Protein AF-A0A353NML8-F1 (afdb_monomer_lite)

Secondary structure (DSSP, 8-state):
-HHHHHHHHHHHHHHHHHHHHHHHHHHHHHTTTS-HHHHHHHHHHHHHHHHHHHHHHHHHHHHHH--HHHHHHHHHHHHHHHHHHHHHHHHHHHH-GGGG----

Radius of gyration: 17.33 Å; chains: 1; bounding box: 43×34×46 Å

Sequence (104 aa):
MIWKSLLIGIIIGTAVSVGNYYYLRWTLKKHEDRSPKESLSAVMNCYINRFFINFLTIFLVYYFGREIWMLAGTGLGLIVMKNVSIIQEYRESKKHPWKKKGSS

Foldseek 3Di:
DLVVLLQLLLVLLQVLLVVLVVLLVVLCVVCVPDDPVVSVVSNVVSVVVSVVSLVVSLVVSCVVVVDPSSSVSNVNNNCVVVVVVVVVVVVVCVVCVPVPPDDD

Structure (mmCIF, N/CA/C/O backbone):
data_AF-A0A353NML8-F1
#
_entry.id   AF-A0A353NML8-F1
#
loop_
_atom_site.group_PDB
_atom_site.id
_atom_site.type_symbol
_atom_site.label_atom_id
_atom_site.label_alt_id
_atom_site.label_comp_id
_atom_site.label_asym_id
_atom_site.label_entity_id
_atom_site.label_seq_id
_atom_site.pdbx_PDB_ins_code
_atom_site.Cartn_x
_atom_site.Cartn_y
_atom_site.Cartn_z
_atom_site.occupancy
_atom_site.B_iso_or_equiv
_atom_site.auth_seq_id
_atom_site.auth_comp_id
_atom_site.auth_asym_id
_atom_site.auth_atom_id
_atom_site.pdbx_PDB_model_num
ATOM 1 N N . MET A 1 1 ? -15.617 -1.265 20.930 1.00 64.50 1 MET A N 1
ATOM 2 C CA . MET A 1 1 ? -15.029 -2.629 20.868 1.00 64.50 1 MET A CA 1
ATOM 3 C C . MET A 1 1 ? -13.771 -2.566 20.011 1.00 64.50 1 MET A C 1
ATOM 5 O O . MET A 1 1 ? -13.877 -2.651 18.795 1.00 64.50 1 MET A O 1
ATOM 9 N N . ILE A 1 2 ? -12.605 -2.403 20.638 1.00 83.75 2 ILE A N 1
ATOM 10 C CA . ILE A 1 2 ? -11.312 -2.123 19.977 1.00 83.75 2 ILE A CA 1
ATOM 11 C C . ILE A 1 2 ? -11.005 -3.093 18.822 1.00 83.75 2 ILE A C 1
ATOM 13 O O . ILE A 1 2 ? -10.615 -2.673 17.736 1.00 83.75 2 ILE A O 1
ATOM 17 N N . TRP A 1 3 ? -11.264 -4.387 19.022 1.00 89.12 3 TRP A N 1
ATOM 18 C CA . TRP A 1 3 ? -11.016 -5.426 18.020 1.00 89.12 3 TRP A CA 1
ATOM 19 C C . TRP A 1 3 ? -11.827 -5.263 16.728 1.00 89.12 3 TRP A C 1
ATOM 21 O O . TRP A 1 3 ? -11.313 -5.565 15.655 1.00 89.12 3 TRP A O 1
ATOM 31 N N . LYS A 1 4 ? -13.066 -4.751 16.799 1.00 90.25 4 LYS A N 1
ATOM 32 C CA . LYS A 1 4 ? -13.895 -4.517 15.603 1.00 90.25 4 LYS A CA 1
ATOM 33 C C . LYS A 1 4 ? -13.317 -3.384 14.756 1.00 90.25 4 LYS A C 1
ATOM 35 O O . LYS A 1 4 ? -13.140 -3.554 13.555 1.00 90.25 4 LYS A O 1
ATOM 40 N N . SER A 1 5 ? -12.965 -2.271 15.397 1.00 87.56 5 SER A N 1
ATOM 41 C CA . SER A 1 5 ? -12.322 -1.112 14.770 1.00 87.56 5 SER A CA 1
ATOM 42 C C . SER A 1 5 ? -11.001 -1.508 14.101 1.00 87.56 5 SER A C 1
ATOM 44 O O . SER A 1 5 ? -10.748 -1.176 12.944 1.00 87.56 5 SER A O 1
ATOM 46 N N . LEU A 1 6 ? -10.187 -2.304 14.793 1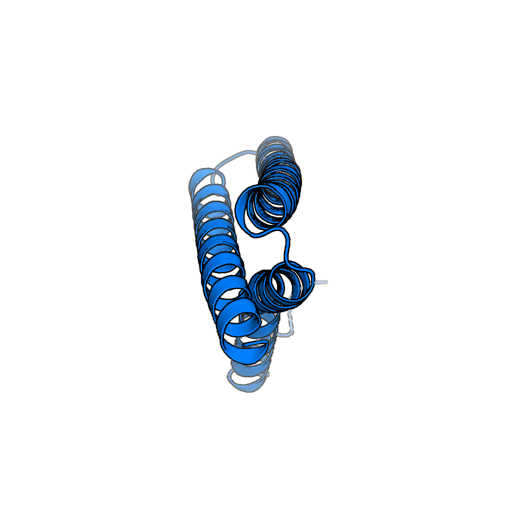.00 91.12 6 LEU A N 1
ATOM 47 C CA . LEU A 1 6 ? -8.917 -2.797 14.267 1.00 91.12 6 LEU A CA 1
ATOM 48 C C . LEU A 1 6 ? -9.114 -3.710 13.046 1.00 91.12 6 LEU A C 1
ATOM 50 O O . LEU A 1 6 ? -8.441 -3.523 12.033 1.00 91.12 6 LEU A O 1
ATOM 54 N N . LEU A 1 7 ? -10.067 -4.646 13.102 1.00 93.69 7 LEU A N 1
ATOM 55 C CA . LEU A 1 7 ? -10.365 -5.556 11.992 1.00 93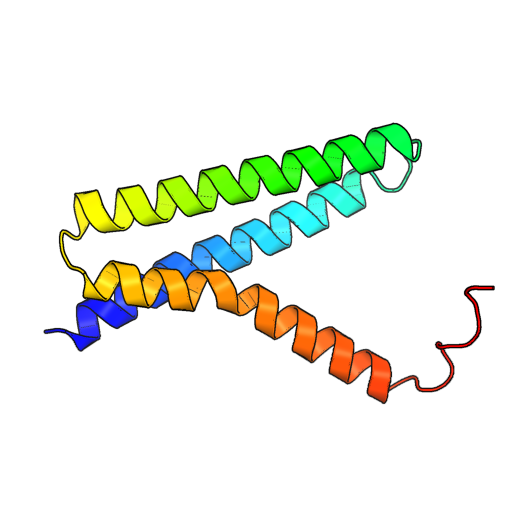.69 7 LEU A CA 1
ATOM 56 C C . LEU A 1 7 ? -10.870 -4.812 10.748 1.00 93.69 7 LEU A C 1
ATOM 58 O O . LEU A 1 7 ? -10.416 -5.096 9.642 1.00 93.69 7 LEU A O 1
ATOM 62 N N . ILE A 1 8 ? -11.767 -3.836 10.924 1.00 92.12 8 ILE A N 1
ATOM 63 C CA . ILE A 1 8 ? -12.263 -2.995 9.824 1.00 92.12 8 ILE A CA 1
ATOM 64 C C . ILE A 1 8 ? -11.098 -2.243 9.173 1.00 92.12 8 ILE A C 1
ATOM 66 O O . ILE A 1 8 ? -10.969 -2.253 7.949 1.00 92.12 8 ILE A O 1
ATOM 70 N N . GLY A 1 9 ? -10.216 -1.654 9.987 1.00 91.00 9 GLY A N 1
ATOM 71 C CA . GLY A 1 9 ? -9.001 -1.008 9.498 1.00 91.00 9 GLY A CA 1
ATOM 72 C C . GLY A 1 9 ? -8.129 -1.958 8.676 1.00 91.00 9 GLY A C 1
ATOM 73 O O . GLY A 1 9 ? -7.736 -1.615 7.564 1.00 91.00 9 GLY A O 1
ATOM 74 N N . ILE A 1 10 ? -7.878 -3.175 9.174 1.00 93.44 10 ILE A N 1
ATOM 75 C CA . ILE A 1 10 ? -7.100 -4.191 8.443 1.00 93.44 10 ILE A CA 1
ATOM 76 C C . ILE A 1 10 ? -7.730 -4.483 7.084 1.00 93.44 10 ILE A C 1
ATOM 78 O O . ILE A 1 10 ? -7.027 -4.439 6.079 1.00 93.44 10 ILE A O 1
ATOM 82 N N . ILE A 1 11 ? -9.040 -4.732 7.032 1.00 94.50 11 ILE A N 1
ATOM 83 C CA . ILE A 1 11 ? -9.738 -5.055 5.781 1.00 94.50 11 ILE A CA 1
ATOM 84 C C . ILE A 1 11 ? -9.586 -3.916 4.765 1.00 94.50 11 ILE A C 1
ATOM 86 O O . ILE A 1 11 ? -9.217 -4.170 3.616 1.00 94.50 11 ILE A O 1
ATOM 90 N N . ILE A 1 12 ? -9.801 -2.665 5.187 1.00 93.50 12 ILE A N 1
ATOM 91 C CA . ILE A 1 12 ? -9.658 -1.487 4.318 1.00 93.50 12 ILE A CA 1
ATOM 92 C C . ILE A 1 12 ? -8.211 -1.354 3.827 1.00 93.50 12 ILE A C 1
ATOM 94 O O . ILE A 1 12 ? -7.966 -1.255 2.622 1.00 93.50 12 ILE A O 1
ATOM 98 N N . GLY A 1 13 ? -7.241 -1.401 4.743 1.00 92.75 13 GLY A N 1
ATOM 99 C CA . GLY A 1 13 ? -5.824 -1.294 4.404 1.00 92.75 13 GLY A CA 1
ATOM 100 C C . GLY A 1 13 ? -5.366 -2.401 3.454 1.00 92.75 13 GLY A C 1
ATOM 101 O O . GLY A 1 13 ? -4.647 -2.133 2.491 1.00 92.75 13 GLY A O 1
ATOM 102 N N . THR A 1 14 ? -5.811 -3.639 3.676 1.00 93.50 14 THR A N 1
ATOM 103 C CA . THR A 1 14 ? -5.489 -4.776 2.808 1.00 93.50 14 THR A CA 1
ATOM 104 C C . THR A 1 14 ? -6.117 -4.618 1.428 1.00 93.50 14 THR A C 1
ATOM 106 O O . THR A 1 14 ? -5.412 -4.814 0.439 1.00 93.50 14 THR A O 1
ATOM 109 N N . ALA A 1 15 ? -7.382 -4.202 1.327 1.00 93.62 15 ALA A N 1
ATOM 110 C CA . ALA A 1 15 ? -8.034 -3.964 0.038 1.00 93.62 15 ALA A CA 1
ATOM 111 C C . ALA A 1 15 ? -7.265 -2.930 -0.805 1.00 93.62 15 ALA A C 1
ATOM 113 O O . ALA A 1 15 ? -6.976 -3.166 -1.982 1.00 93.62 15 ALA A O 1
ATOM 114 N N . VAL A 1 16 ? -6.836 -1.829 -0.183 1.00 93.00 16 VAL A N 1
ATOM 115 C CA . VAL A 1 16 ? -6.014 -0.801 -0.839 1.00 93.00 16 VAL A CA 1
ATOM 116 C C . VAL A 1 16 ? -4.628 -1.336 -1.211 1.00 93.00 16 VAL A C 1
ATOM 118 O O . VAL A 1 16 ? -4.135 -1.078 -2.311 1.00 93.00 16 VAL A O 1
ATOM 121 N N . SER A 1 17 ? -3.999 -2.128 -0.337 1.00 92.19 17 SER A N 1
ATOM 122 C CA . SER A 1 17 ? -2.707 -2.776 -0.611 1.00 92.19 17 SER A CA 1
ATOM 123 C C . SER A 1 17 ? -2.767 -3.680 -1.848 1.00 92.19 17 SER A C 1
ATOM 125 O O . SER A 1 17 ? -1.883 -3.620 -2.708 1.00 92.19 17 SER A O 1
ATOM 127 N N . VAL A 1 18 ? -3.835 -4.476 -1.962 1.00 92.00 18 VAL A N 1
ATOM 128 C CA . VAL A 1 18 ? -4.106 -5.366 -3.100 1.00 92.00 18 VAL A CA 1
ATOM 129 C C . VAL A 1 18 ? -4.354 -4.562 -4.374 1.00 92.00 18 VAL A C 1
ATOM 131 O O . VAL A 1 18 ? -3.717 -4.835 -5.393 1.00 92.00 18 VAL A O 1
ATOM 134 N N . GLY A 1 19 ? -5.198 -3.529 -4.320 1.00 89.94 19 GLY A N 1
ATOM 135 C CA . GLY A 1 19 ? -5.446 -2.647 -5.465 1.00 89.94 19 GLY A CA 1
ATOM 136 C C . GLY A 1 19 ? -4.161 -2.003 -5.993 1.00 89.94 19 GLY A C 1
ATOM 137 O O . GLY A 1 19 ? -3.865 -2.083 -7.185 1.00 89.94 19 GLY A O 1
ATOM 138 N N . ASN A 1 20 ? -3.334 -1.464 -5.095 1.00 91.00 20 ASN A N 1
ATOM 139 C CA . ASN A 1 20 ? -2.035 -0.886 -5.442 1.00 91.00 20 ASN A CA 1
ATOM 140 C C . ASN A 1 20 ? -1.075 -1.904 -6.081 1.00 91.00 20 ASN A C 1
ATOM 142 O O . ASN A 1 20 ? -0.319 -1.554 -6.988 1.00 91.00 20 ASN A O 1
ATOM 146 N N . TYR A 1 21 ? -1.088 -3.157 -5.618 1.00 88.25 21 TYR A N 1
ATOM 147 C CA . TYR A 1 21 ? -0.272 -4.226 -6.196 1.00 88.25 21 TYR A CA 1
ATOM 148 C C . TYR A 1 21 ? -0.686 -4.538 -7.641 1.00 88.25 21 TYR A C 1
ATOM 150 O O . TYR A 1 21 ? 0.164 -4.572 -8.534 1.00 88.25 21 TYR A O 1
ATOM 158 N N . TYR A 1 22 ? -1.986 -4.711 -7.894 1.00 88.31 22 TYR A N 1
ATOM 159 C CA . TYR A 1 22 ? -2.481 -4.970 -9.248 1.00 88.31 22 TYR A CA 1
ATOM 160 C C . TYR A 1 22 ? -2.285 -3.774 -10.179 1.00 88.31 22 TYR A C 1
ATOM 162 O O . TYR A 1 22 ? -1.898 -3.969 -11.330 1.00 88.31 22 TYR A O 1
ATOM 170 N N . TYR A 1 23 ? -2.475 -2.550 -9.682 1.00 87.75 23 TYR A N 1
ATOM 171 C CA . TYR A 1 23 ? -2.226 -1.331 -10.448 1.00 87.75 23 TYR A CA 1
ATOM 172 C C . TYR A 1 23 ? -0.761 -1.219 -10.891 1.00 87.75 23 TYR A C 1
ATOM 174 O O . TYR A 1 23 ? -0.486 -0.948 -12.063 1.00 87.75 23 TYR A O 1
ATOM 182 N N . LEU A 1 24 ? 0.185 -1.512 -9.991 1.00 87.50 24 LEU A N 1
ATOM 183 C CA . LEU A 1 24 ? 1.608 -1.547 -10.329 1.00 87.50 24 LEU A CA 1
ATOM 184 C C . LEU A 1 24 ? 1.903 -2.620 -11.382 1.00 87.50 24 LEU A C 1
ATOM 186 O O . LEU A 1 24 ? 2.551 -2.332 -12.386 1.00 87.50 24 LEU A O 1
ATOM 190 N N . ARG A 1 25 ? 1.397 -3.844 -11.190 1.00 86.31 25 ARG A N 1
ATOM 191 C CA . ARG A 1 25 ? 1.623 -4.954 -12.128 1.00 86.31 25 ARG A CA 1
ATOM 192 C C . ARG A 1 25 ? 1.046 -4.667 -13.516 1.00 86.31 25 ARG A C 1
ATOM 194 O O . ARG A 1 25 ? 1.674 -4.987 -14.521 1.00 86.31 25 ARG A O 1
ATOM 201 N N . TRP A 1 26 ? -0.128 -4.045 -13.570 1.00 88.31 26 TRP A N 1
ATOM 202 C CA . TRP A 1 26 ? -0.746 -3.607 -14.818 1.00 88.31 26 TRP A CA 1
ATOM 203 C C . TRP A 1 26 ? 0.068 -2.504 -15.498 1.00 88.31 26 TRP A C 1
ATOM 205 O O . TRP A 1 26 ? 0.309 -2.587 -16.699 1.00 88.31 26 TRP A O 1
ATOM 215 N N . THR A 1 27 ? 0.544 -1.515 -14.736 1.00 85.31 27 THR A N 1
ATOM 216 C CA . THR A 1 27 ? 1.378 -0.424 -15.262 1.00 85.31 27 THR A CA 1
ATOM 217 C C . THR A 1 27 ? 2.683 -0.967 -15.839 1.00 85.31 27 THR A C 1
ATOM 219 O O . THR A 1 27 ? 3.050 -0.610 -16.953 1.00 85.31 27 THR A O 1
ATOM 222 N N . LEU A 1 28 ? 3.345 -1.888 -15.135 1.00 85.25 28 LEU A N 1
ATOM 223 C CA . LEU A 1 28 ? 4.558 -2.545 -15.627 1.00 85.25 28 LEU A CA 1
ATOM 224 C C . LEU A 1 28 ? 4.304 -3.277 -16.948 1.00 85.25 28 LEU A C 1
ATOM 226 O O . LEU A 1 28 ? 5.005 -3.023 -17.919 1.00 85.25 28 LEU A O 1
ATOM 230 N N . LYS A 1 29 ? 3.248 -4.096 -17.020 1.00 85.75 29 LYS A N 1
ATOM 231 C CA . LYS A 1 29 ? 2.893 -4.831 -18.244 1.00 85.75 29 LYS A CA 1
ATOM 232 C C . LYS A 1 29 ? 2.529 -3.903 -19.409 1.00 85.75 29 LYS A C 1
ATOM 234 O O . LYS A 1 29 ? 2.845 -4.184 -20.555 1.00 85.75 29 LYS A O 1
ATOM 239 N N . LYS A 1 30 ? 1.849 -2.788 -19.133 1.00 85.44 30 LYS A N 1
ATOM 240 C CA . LYS A 1 30 ? 1.430 -1.821 -20.162 1.00 85.44 30 LYS A CA 1
ATOM 241 C C . LYS A 1 30 ? 2.603 -1.036 -20.760 1.00 85.44 30 LYS A C 1
ATOM 243 O O . LYS A 1 30 ? 2.487 -0.522 -21.871 1.00 85.44 30 LYS A O 1
ATOM 248 N N . HIS A 1 31 ? 3.694 -0.900 -20.013 1.00 83.88 31 HIS A N 1
ATOM 249 C CA . HIS A 1 31 ? 4.859 -0.103 -20.392 1.00 83.88 31 HIS A CA 1
ATOM 250 C C . HIS A 1 31 ? 6.114 -0.952 -20.659 1.00 83.88 31 HIS A C 1
ATOM 252 O O . HIS A 1 31 ? 7.195 -0.384 -20.786 1.00 83.88 31 HIS A O 1
ATOM 258 N N . GLU A 1 32 ? 5.974 -2.277 -20.768 1.00 79.12 32 GLU A N 1
ATOM 259 C CA . GLU A 1 32 ? 7.077 -3.225 -20.987 1.00 79.12 32 GLU A CA 1
ATOM 260 C C . GLU A 1 32 ? 7.781 -3.001 -22.335 1.00 79.12 32 GLU A C 1
ATOM 262 O O . GLU A 1 32 ? 9.006 -2.989 -22.389 1.00 79.12 32 GLU A O 1
ATOM 267 N N . ASP A 1 33 ? 7.019 -2.693 -23.389 1.00 82.94 33 ASP A N 1
ATOM 268 C CA . ASP A 1 33 ? 7.547 -2.466 -24.745 1.00 82.94 33 ASP A CA 1
ATOM 269 C C . ASP A 1 33 ? 8.054 -1.030 -24.987 1.00 82.94 33 ASP A C 1
ATOM 271 O O . ASP A 1 33 ? 8.458 -0.680 -26.098 1.00 82.94 33 ASP A O 1
ATOM 275 N N . ARG A 1 34 ? 7.992 -0.148 -23.977 1.00 80.88 34 ARG A N 1
ATOM 276 C CA . ARG A 1 34 ? 8.385 1.264 -24.126 1.00 80.88 34 ARG A CA 1
ATOM 277 C C . ARG A 1 34 ? 9.863 1.491 -23.849 1.00 80.88 34 ARG A C 1
ATOM 279 O O . ARG A 1 34 ? 10.539 0.696 -23.202 1.00 80.88 34 ARG A O 1
ATOM 286 N N . SER A 1 35 ? 10.356 2.647 -24.294 1.00 81.69 35 SER A N 1
ATOM 287 C CA . SER A 1 35 ? 11.733 3.055 -24.026 1.00 81.69 35 SER A CA 1
ATOM 288 C C . SER A 1 35 ? 12.026 3.104 -22.509 1.00 81.69 35 SER A C 1
ATOM 290 O O . SER A 1 35 ? 11.146 3.476 -21.724 1.00 81.69 35 SER A O 1
ATOM 292 N N . PRO A 1 36 ? 13.265 2.805 -22.066 1.00 78.94 36 PRO A N 1
ATOM 293 C CA . PRO A 1 36 ? 13.621 2.757 -20.641 1.00 78.94 36 PRO A CA 1
ATOM 294 C C . PRO A 1 36 ? 13.308 4.041 -19.857 1.00 78.94 36 PRO A C 1
ATOM 296 O O . PRO A 1 36 ? 13.024 4.000 -18.663 1.00 78.94 36 PRO A O 1
ATOM 299 N N . LYS A 1 37 ? 13.352 5.204 -20.522 1.00 81.62 37 LYS A N 1
ATOM 300 C CA . LYS A 1 37 ? 13.032 6.499 -19.900 1.00 81.62 37 LYS A CA 1
ATOM 301 C C . LYS A 1 37 ? 11.532 6.651 -19.633 1.00 81.62 37 LYS A C 1
ATOM 303 O O . LYS A 1 37 ? 11.140 7.157 -18.582 1.00 81.62 37 LYS A O 1
ATOM 308 N N . GLU A 1 38 ? 10.693 6.202 -20.561 1.00 78.62 38 GLU A N 1
ATOM 309 C CA . GLU A 1 38 ? 9.236 6.269 -20.420 1.00 78.62 38 GLU A CA 1
ATOM 310 C C . GLU A 1 38 ? 8.711 5.240 -19.419 1.00 78.62 38 GLU A C 1
ATOM 312 O O . GLU A 1 38 ? 7.800 5.548 -18.647 1.00 78.62 38 GLU A O 1
ATOM 317 N N . SER A 1 39 ? 9.296 4.040 -19.394 1.00 78.69 39 SER A N 1
ATOM 318 C CA . SER A 1 39 ? 8.937 3.011 -18.415 1.00 78.69 39 SER A CA 1
ATOM 319 C C . SER A 1 39 ? 9.313 3.438 -16.992 1.00 78.69 39 SER A C 1
ATOM 321 O O . SER A 1 39 ? 8.484 3.320 -16.087 1.00 78.69 39 SER A O 1
ATOM 323 N N . LEU A 1 40 ? 10.490 4.047 -16.794 1.00 83.81 40 LEU A N 1
ATOM 324 C CA . LEU A 1 40 ? 10.889 4.614 -15.501 1.00 83.81 40 LEU A CA 1
ATOM 325 C C . LEU A 1 40 ? 9.911 5.703 -15.027 1.00 83.81 40 LEU A C 1
ATOM 327 O O . LEU A 1 40 ? 9.477 5.687 -13.875 1.00 83.81 40 LEU A O 1
ATOM 331 N N . SER A 1 41 ? 9.528 6.626 -15.916 1.00 85.06 41 SER A N 1
ATOM 332 C CA . SER A 1 41 ? 8.568 7.691 -15.596 1.00 85.06 41 SER A CA 1
ATOM 333 C C . SER A 1 41 ? 7.192 7.131 -15.212 1.00 85.06 41 SER A C 1
ATOM 335 O O . SER A 1 41 ? 6.603 7.565 -14.219 1.00 85.06 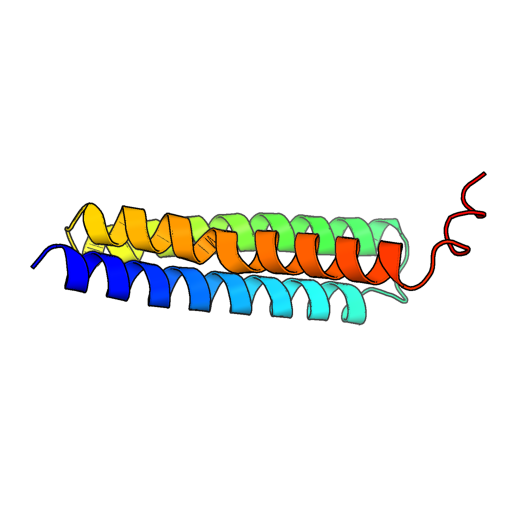41 SER A O 1
ATOM 337 N N . ALA A 1 42 ? 6.703 6.114 -15.929 1.00 82.81 42 ALA A N 1
ATOM 338 C CA . ALA A 1 42 ? 5.436 5.453 -15.618 1.00 82.81 42 ALA A CA 1
ATOM 339 C C . ALA A 1 42 ? 5.463 4.752 -14.248 1.00 82.81 42 ALA A C 1
ATOM 341 O O . ALA A 1 42 ? 4.518 4.876 -13.464 1.00 82.81 42 ALA A O 1
ATOM 342 N N . VAL A 1 43 ? 6.562 4.065 -13.925 1.00 84.88 43 VAL A N 1
ATOM 343 C CA . VAL A 1 43 ? 6.758 3.435 -12.612 1.00 84.88 43 VAL A CA 1
ATOM 344 C C . VAL A 1 43 ? 6.823 4.489 -11.508 1.00 84.88 43 VAL A C 1
ATOM 346 O O . VAL A 1 43 ? 6.164 4.337 -10.479 1.00 84.88 43 VAL A O 1
ATOM 349 N N . MET A 1 44 ? 7.551 5.585 -11.722 1.00 87.44 44 MET A N 1
ATOM 350 C CA . MET A 1 44 ? 7.641 6.683 -10.758 1.00 87.44 44 MET A CA 1
ATOM 351 C C . MET A 1 44 ? 6.266 7.309 -10.488 1.00 87.44 44 MET A C 1
ATOM 353 O O . MET A 1 44 ? 5.869 7.434 -9.330 1.00 87.44 44 MET A O 1
ATOM 357 N N . ASN A 1 45 ? 5.486 7.595 -11.534 1.00 87.06 45 ASN A N 1
ATOM 358 C CA . ASN A 1 45 ? 4.108 8.074 -11.393 1.00 87.06 45 ASN A CA 1
ATOM 359 C C . ASN A 1 45 ? 3.219 7.068 -10.653 1.00 87.06 45 ASN A C 1
ATOM 361 O O . ASN A 1 45 ? 2.389 7.464 -9.835 1.00 87.06 45 ASN A O 1
ATOM 365 N N . CYS A 1 46 ? 3.408 5.767 -10.880 1.00 88.25 46 CYS A N 1
ATOM 366 C CA . CYS A 1 46 ? 2.703 4.736 -10.126 1.00 88.25 46 CYS A CA 1
ATOM 367 C C . CYS A 1 46 ? 3.033 4.794 -8.625 1.00 88.25 46 CYS A C 1
ATOM 369 O O . CYS A 1 46 ? 2.131 4.641 -7.799 1.00 88.25 46 CYS A O 1
ATOM 371 N N . TYR A 1 47 ? 4.294 5.035 -8.254 1.00 87.06 47 TYR A N 1
ATOM 372 C CA . TYR A 1 47 ? 4.696 5.189 -6.852 1.00 87.06 47 TYR A CA 1
ATOM 373 C C . TYR A 1 47 ? 4.122 6.455 -6.213 1.00 87.06 47 TYR A C 1
ATOM 375 O O . TYR A 1 47 ? 3.620 6.385 -5.090 1.00 87.06 47 TYR A O 1
ATOM 383 N N . ILE A 1 48 ? 4.130 7.579 -6.933 1.00 90.38 48 ILE A N 1
ATOM 384 C CA . ILE A 1 48 ? 3.506 8.827 -6.473 1.00 90.38 48 ILE A CA 1
ATOM 385 C C . ILE A 1 48 ? 2.007 8.605 -6.245 1.00 90.38 48 ILE A C 1
ATOM 387 O O . ILE A 1 48 ? 1.493 8.905 -5.168 1.00 90.38 48 ILE A O 1
ATOM 391 N N . ASN A 1 49 ? 1.311 7.996 -7.208 1.00 88.69 49 ASN A N 1
ATOM 392 C CA . ASN A 1 49 ? -0.118 7.718 -7.085 1.00 88.69 49 ASN A CA 1
ATOM 393 C C . ASN A 1 49 ? -0.417 6.779 -5.906 1.00 88.69 49 ASN A C 1
ATOM 395 O O . ASN A 1 49 ? -1.339 7.017 -5.131 1.00 88.69 49 ASN A O 1
ATOM 399 N N . ARG A 1 50 ? 0.410 5.746 -5.705 1.00 90.00 50 ARG A N 1
ATOM 400 C CA . ARG A 1 50 ? 0.303 4.837 -4.557 1.00 90.00 50 ARG A CA 1
ATOM 401 C C . ARG A 1 50 ? 0.468 5.568 -3.223 1.00 90.00 50 ARG A C 1
ATOM 403 O O . ARG A 1 50 ? -0.253 5.262 -2.275 1.00 90.00 50 ARG A O 1
ATOM 410 N N . PHE A 1 51 ? 1.392 6.525 -3.141 1.00 89.12 51 PHE A N 1
ATOM 411 C CA . PHE A 1 51 ? 1.556 7.364 -1.954 1.00 89.12 51 PHE A CA 1
ATOM 412 C C . PHE A 1 51 ? 0.303 8.206 -1.688 1.00 89.12 51 PHE A C 1
ATOM 414 O O . PHE A 1 51 ? -0.213 8.181 -0.570 1.00 89.12 51 PHE A O 1
ATOM 421 N N . PHE A 1 52 ? -0.239 8.862 -2.718 1.00 92.31 52 PHE A N 1
ATOM 422 C CA . PHE A 1 52 ? -1.485 9.627 -2.615 1.00 92.31 52 PHE A CA 1
ATOM 423 C C . PHE A 1 52 ? -2.670 8.763 -2.178 1.00 92.31 52 PHE A C 1
ATOM 425 O O . PHE A 1 52 ? -3.386 9.146 -1.257 1.00 92.31 52 PHE A O 1
ATOM 432 N N . ILE A 1 53 ? -2.853 7.582 -2.773 1.00 92.50 53 ILE A N 1
ATOM 433 C CA . ILE A 1 53 ? -3.928 6.649 -2.405 1.00 92.50 53 ILE A CA 1
ATOM 434 C C . ILE A 1 53 ? -3.781 6.202 -0.948 1.00 92.50 53 ILE A C 1
ATOM 436 O O . ILE A 1 53 ? -4.765 6.189 -0.208 1.00 92.50 53 ILE A O 1
ATOM 440 N N . ASN A 1 54 ? -2.569 5.857 -0.506 1.00 91.81 54 ASN A N 1
ATOM 441 C CA . ASN A 1 54 ? -2.328 5.459 0.882 1.00 91.81 54 ASN A CA 1
ATOM 442 C C . ASN A 1 54 ? -2.637 6.604 1.855 1.00 91.81 54 ASN A C 1
ATOM 444 O O . ASN A 1 54 ? -3.307 6.383 2.863 1.00 91.81 54 ASN A O 1
ATOM 448 N N . PHE A 1 55 ? -2.187 7.820 1.540 1.00 92.62 55 PHE A N 1
ATOM 449 C CA . PHE A 1 55 ? -2.463 9.006 2.345 1.00 92.62 55 PHE A CA 1
ATOM 450 C C . PHE A 1 55 ? -3.967 9.296 2.419 1.00 92.62 55 PHE A C 1
ATOM 452 O O . PHE A 1 55 ? -4.510 9.449 3.513 1.00 92.62 55 PHE A O 1
ATOM 459 N N . LEU A 1 56 ? -4.656 9.274 1.274 1.00 93.44 56 LEU A N 1
ATOM 460 C CA . LEU A 1 56 ? -6.106 9.446 1.189 1.00 93.44 56 LEU A CA 1
ATOM 461 C C . LEU A 1 56 ? -6.841 8.376 2.003 1.00 93.44 56 LEU A C 1
ATO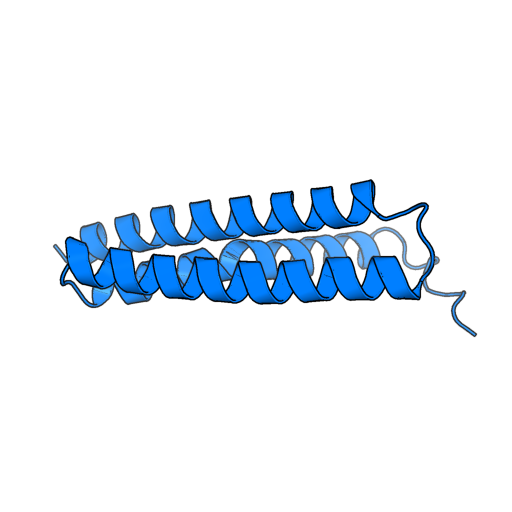M 463 O O . LEU A 1 56 ? -7.780 8.690 2.723 1.00 93.44 56 LEU A O 1
ATOM 467 N N . THR A 1 57 ? -6.395 7.121 1.937 1.00 92.62 57 THR A N 1
ATOM 468 C CA . THR A 1 57 ? -6.995 6.013 2.694 1.00 92.62 57 THR A CA 1
ATOM 469 C C . THR A 1 57 ? -6.892 6.258 4.194 1.00 92.62 57 THR A C 1
ATOM 471 O O . THR A 1 57 ? -7.896 6.165 4.894 1.00 92.62 57 THR A O 1
ATOM 474 N N . ILE A 1 58 ? -5.702 6.606 4.693 1.00 91.19 58 ILE A N 1
ATOM 475 C CA . ILE A 1 58 ? -5.490 6.913 6.115 1.00 91.19 58 ILE A CA 1
ATOM 476 C C . ILE A 1 58 ? -6.360 8.104 6.531 1.00 91.19 58 ILE A C 1
ATOM 478 O O . ILE A 1 58 ? -7.021 8.050 7.569 1.00 91.19 58 ILE A O 1
ATOM 482 N N . PHE A 1 59 ? -6.408 9.148 5.702 1.00 91.88 59 PHE A N 1
ATOM 483 C CA . PHE A 1 59 ? -7.232 10.325 5.950 1.00 91.88 59 PHE A CA 1
ATOM 484 C C . PHE A 1 59 ? -8.725 9.979 6.031 1.00 91.88 59 PHE A C 1
ATOM 486 O O . PHE A 1 59 ? -9.382 10.354 6.998 1.00 91.88 59 PHE A O 1
ATOM 493 N N . LEU A 1 60 ? -9.256 9.217 5.071 1.00 92.00 60 LEU A N 1
ATOM 494 C CA . LEU A 1 60 ? -10.660 8.796 5.043 1.00 92.00 60 LEU A CA 1
ATOM 495 C C . LEU A 1 60 ? -11.002 7.903 6.239 1.00 92.00 60 LEU A C 1
ATOM 497 O O . LEU A 1 60 ? -12.018 8.117 6.899 1.00 92.00 60 LEU A O 1
ATOM 501 N N . VAL A 1 61 ? -10.140 6.937 6.560 1.00 91.12 61 VAL A N 1
ATOM 502 C CA . VAL A 1 61 ? -10.320 6.057 7.721 1.00 91.12 61 VAL A CA 1
ATOM 503 C C . VAL A 1 61 ? -10.377 6.867 9.013 1.00 91.12 61 VAL A C 1
ATOM 505 O O . VAL A 1 61 ? -11.240 6.611 9.851 1.00 91.12 61 VAL A O 1
ATOM 508 N N . TYR A 1 62 ? -9.503 7.862 9.173 1.00 88.50 62 TYR A N 1
ATOM 509 C CA . TYR A 1 62 ? -9.530 8.737 10.341 1.00 88.50 62 TYR A CA 1
ATOM 510 C C . TYR A 1 62 ? -10.775 9.631 10.366 1.00 88.50 62 TYR A C 1
ATOM 512 O O . TYR A 1 62 ? -11.434 9.738 11.398 1.00 88.50 62 TYR A O 1
ATOM 520 N N . TYR A 1 63 ? -11.127 10.233 9.229 1.00 89.19 63 TYR A N 1
ATOM 521 C CA . TYR A 1 63 ? -12.248 11.163 9.115 1.00 89.19 63 TYR A CA 1
ATOM 522 C C . TYR A 1 63 ? -13.599 10.499 9.420 1.00 89.19 63 TYR A C 1
ATOM 524 O O . TYR A 1 63 ? -14.389 11.039 10.198 1.00 89.19 63 TYR A O 1
ATOM 532 N N . PHE A 1 64 ? -13.846 9.315 8.849 1.00 86.12 64 PHE A N 1
ATOM 533 C CA . PHE A 1 64 ? -15.098 8.573 9.030 1.00 86.12 64 PHE A CA 1
ATOM 534 C C . PHE A 1 64 ? -15.107 7.709 10.290 1.00 86.12 64 PHE A C 1
ATOM 536 O O . PHE A 1 64 ? -16.132 7.614 10.960 1.00 86.12 64 PHE A O 1
ATOM 543 N N . GLY A 1 65 ? -13.981 7.074 10.615 1.00 79.56 65 GLY A N 1
ATOM 544 C CA . GLY A 1 65 ? -13.890 6.158 11.747 1.00 79.56 65 GLY A CA 1
ATOM 545 C C . GLY A 1 65 ? -13.708 6.857 13.090 1.00 79.56 65 GLY A C 1
ATOM 546 O O . GLY A 1 65 ? -14.175 6.341 14.098 1.00 79.56 65 GLY A O 1
ATOM 547 N N . ARG A 1 66 ? -13.007 8.003 13.121 1.00 82.00 66 ARG A N 1
ATOM 548 C CA . ARG A 1 66 ? -12.595 8.748 14.334 1.00 82.00 66 ARG A CA 1
ATOM 549 C C . ARG A 1 66 ? -11.935 7.898 15.432 1.00 82.00 66 ARG A C 1
ATOM 551 O O . ARG A 1 66 ? -11.766 8.359 16.556 1.00 82.00 66 ARG A O 1
ATOM 558 N N . GLU A 1 67 ? -11.511 6.679 15.106 1.00 85.19 67 GLU A N 1
ATOM 559 C CA . GLU A 1 67 ? -10.889 5.745 16.034 1.00 85.19 67 GLU A CA 1
ATOM 560 C C . GLU A 1 67 ? -9.449 5.434 15.627 1.00 85.19 67 GLU A C 1
ATOM 562 O O . GLU A 1 67 ? -9.167 4.953 14.528 1.00 85.19 67 GLU A O 1
ATOM 567 N N . ILE A 1 68 ? -8.524 5.636 16.567 1.00 87.88 68 ILE A N 1
ATOM 568 C CA . ILE A 1 68 ? -7.086 5.387 16.381 1.00 87.88 68 ILE A CA 1
ATOM 569 C C . ILE A 1 68 ? -6.810 3.920 16.014 1.00 87.88 68 ILE A C 1
ATOM 571 O O . ILE A 1 68 ? -5.935 3.629 15.200 1.00 87.88 68 ILE A O 1
ATOM 575 N N . TRP A 1 69 ? -7.590 2.980 16.552 1.00 89.88 69 TRP A N 1
ATOM 576 C CA . TRP A 1 69 ? -7.423 1.554 16.264 1.00 89.88 69 TRP A CA 1
ATOM 577 C C . TRP A 1 69 ? -7.736 1.188 14.808 1.00 89.88 69 TRP A C 1
ATOM 579 O O . TRP A 1 69 ? -7.116 0.268 14.274 1.00 89.88 69 TRP A O 1
ATOM 589 N N . MET A 1 70 ? -8.620 1.934 14.132 1.00 90.38 70 MET A N 1
ATOM 590 C CA . MET A 1 70 ? -8.839 1.770 12.689 1.00 90.38 70 MET A CA 1
ATOM 591 C C . MET A 1 70 ? -7.618 2.218 11.881 1.00 90.38 70 MET A C 1
ATOM 593 O O . MET A 1 70 ? -7.280 1.571 10.888 1.00 90.38 70 MET A O 1
ATOM 597 N N . LEU A 1 71 ? -6.919 3.275 12.309 1.00 91.88 71 LEU A N 1
ATOM 598 C CA . LEU A 1 71 ? -5.675 3.707 11.664 1.00 91.88 71 LEU A CA 1
ATOM 599 C C . LEU A 1 71 ? -4.575 2.660 11.820 1.00 91.88 71 LEU A C 1
ATOM 601 O O . LEU A 1 71 ? -3.928 2.306 10.835 1.00 91.88 71 LEU A O 1
ATOM 605 N N . ALA A 1 72 ? -4.405 2.126 13.034 1.00 91.94 72 ALA A N 1
ATOM 606 C CA . ALA A 1 72 ? -3.438 1.064 13.300 1.00 91.94 72 ALA A CA 1
ATOM 607 C C . ALA A 1 72 ? -3.718 -0.173 12.430 1.00 91.94 72 ALA A C 1
ATOM 609 O O . ALA A 1 72 ? -2.818 -0.677 11.756 1.00 91.94 72 ALA A O 1
ATOM 610 N N . GLY A 1 73 ? -4.982 -0.608 12.368 1.00 92.62 73 GLY A N 1
ATOM 611 C CA . GLY A 1 73 ? -5.403 -1.698 11.489 1.00 92.62 73 GLY A CA 1
ATOM 612 C C . GLY A 1 73 ? -5.128 -1.405 10.011 1.00 92.62 73 GLY A C 1
ATOM 613 O O . GLY A 1 73 ? -4.579 -2.249 9.308 1.00 92.62 73 GLY A O 1
ATOM 614 N N . THR A 1 74 ? -5.429 -0.192 9.546 1.00 94.00 74 THR A N 1
ATOM 615 C CA . THR A 1 74 ? -5.199 0.221 8.150 1.00 94.00 74 THR A CA 1
ATOM 616 C C . THR A 1 74 ? -3.718 0.222 7.798 1.00 94.00 74 THR A C 1
ATOM 618 O O . THR A 1 74 ? -3.343 -0.298 6.749 1.00 94.00 74 THR A O 1
ATOM 621 N N . GLY A 1 75 ? -2.859 0.727 8.685 1.00 91.44 75 GLY A N 1
ATOM 622 C CA . GLY A 1 75 ? -1.408 0.674 8.509 1.00 91.44 75 GLY A CA 1
ATOM 623 C C . GLY A 1 75 ? -0.891 -0.760 8.366 1.00 91.44 75 GLY A C 1
ATOM 624 O O . GLY A 1 75 ? -0.130 -1.046 7.439 1.00 91.44 75 GLY A O 1
ATOM 625 N N . LEU A 1 76 ? -1.365 -1.679 9.218 1.00 92.19 76 LEU A N 1
ATOM 626 C CA . LEU A 1 76 ? -1.046 -3.109 9.116 1.00 92.19 76 LEU A CA 1
ATOM 627 C C . LEU A 1 76 ? -1.560 -3.720 7.805 1.00 92.19 76 LEU A C 1
ATOM 629 O O . LEU A 1 76 ? -0.837 -4.467 7.147 1.00 92.19 76 LEU A O 1
ATOM 633 N N . GLY A 1 77 ? -2.776 -3.374 7.384 1.00 91.94 77 GLY A N 1
ATOM 634 C CA . GLY A 1 77 ? -3.352 -3.846 6.127 1.00 91.94 77 GLY A CA 1
ATOM 635 C C . GLY A 1 77 ? -2.574 -3.368 4.895 1.00 91.94 77 GLY A C 1
ATOM 636 O O . GLY A 1 77 ? -2.329 -4.150 3.973 1.00 91.94 77 GLY A O 1
ATOM 637 N N . LEU A 1 78 ? -2.120 -2.110 4.892 1.00 92.25 78 LEU A N 1
ATOM 638 C CA . LEU A 1 78 ? -1.403 -1.492 3.771 1.00 92.25 78 LEU A CA 1
ATOM 639 C C . LEU A 1 78 ? -0.068 -2.184 3.454 1.00 92.25 78 LEU A C 1
ATOM 641 O O . LEU A 1 78 ? 0.343 -2.214 2.289 1.00 92.25 78 LEU A O 1
ATOM 645 N N . ILE A 1 79 ? 0.592 -2.780 4.452 1.00 89.69 79 ILE A N 1
ATOM 646 C CA . ILE A 1 79 ? 1.882 -3.470 4.279 1.00 89.69 79 ILE A CA 1
ATOM 647 C C . ILE A 1 79 ? 1.751 -4.947 3.877 1.00 89.69 79 ILE A C 1
ATOM 649 O O . ILE A 1 79 ? 2.750 -5.546 3.476 1.00 89.69 79 ILE A O 1
ATOM 653 N N . VAL A 1 80 ? 0.546 -5.534 3.923 1.00 90.44 80 VAL A N 1
ATOM 654 C CA . VAL A 1 80 ? 0.325 -6.970 3.658 1.00 90.44 80 VAL A CA 1
ATOM 655 C C . VAL A 1 80 ? 0.912 -7.395 2.316 1.00 90.44 80 VAL A C 1
ATOM 657 O O . VAL A 1 80 ? 1.726 -8.316 2.275 1.00 90.44 80 VAL A O 1
ATOM 660 N N . MET A 1 81 ? 0.581 -6.702 1.221 1.00 83.56 81 MET A N 1
ATOM 661 C CA . MET A 1 81 ? 1.063 -7.119 -0.101 1.00 83.56 81 MET A CA 1
ATOM 662 C C . MET A 1 81 ? 2.567 -6.950 -0.283 1.00 83.56 81 MET A C 1
ATOM 664 O O . MET A 1 81 ? 3.160 -7.706 -1.046 1.00 83.56 81 MET A O 1
ATOM 668 N N . LYS A 1 82 ? 3.196 -6.008 0.431 1.00 80.69 82 LYS A N 1
ATOM 669 C CA . LYS A 1 82 ? 4.659 -5.869 0.435 1.00 80.69 82 LYS A CA 1
ATOM 670 C C . LYS A 1 82 ? 5.312 -7.097 1.075 1.00 80.69 82 LYS A C 1
ATOM 672 O O . LYS A 1 82 ? 6.281 -7.626 0.544 1.00 80.69 82 LYS A O 1
ATOM 677 N N . ASN A 1 83 ? 4.763 -7.580 2.187 1.00 85.06 83 ASN A N 1
ATOM 678 C CA . ASN A 1 83 ? 5.280 -8.778 2.848 1.00 85.06 83 ASN A CA 1
ATOM 679 C C . ASN A 1 83 ? 5.015 -10.036 2.010 1.00 85.06 83 ASN A C 1
ATOM 681 O O . ASN A 1 83 ? 5.904 -10.871 1.861 1.00 85.06 83 ASN A O 1
ATOM 685 N N . VAL A 1 84 ? 3.829 -10.144 1.402 1.00 82.06 84 VAL A N 1
ATOM 686 C CA . VAL A 1 84 ? 3.489 -11.253 0.498 1.00 82.06 84 VAL A CA 1
ATOM 687 C C . VAL A 1 84 ? 4.436 -11.300 -0.700 1.00 82.06 84 VAL A C 1
ATOM 689 O O . VAL A 1 84 ? 4.934 -12.379 -1.013 1.00 82.06 84 VAL A O 1
ATOM 692 N N . SER A 1 85 ? 4.736 -10.164 -1.341 1.00 79.06 85 SER A N 1
ATOM 693 C CA . SER A 1 85 ? 5.662 -10.141 -2.481 1.00 79.06 85 SER A CA 1
ATOM 694 C C . SER A 1 85 ? 7.076 -10.567 -2.082 1.00 79.06 85 SER A C 1
ATOM 696 O O . SER A 1 85 ? 7.683 -11.362 -2.790 1.00 79.06 85 SER A O 1
ATOM 698 N N . ILE A 1 86 ? 7.566 -10.126 -0.917 1.00 81.62 86 ILE A N 1
ATOM 699 C CA . ILE A 1 86 ? 8.879 -10.537 -0.391 1.00 81.62 86 ILE A CA 1
ATOM 700 C C . ILE A 1 86 ? 8.916 -12.051 -0.132 1.00 81.62 86 ILE A C 1
ATOM 702 O O . ILE A 1 86 ? 9.881 -12.723 -0.490 1.00 81.62 86 ILE A O 1
ATOM 706 N N . ILE A 1 87 ? 7.861 -12.612 0.467 1.00 82.50 87 ILE A N 1
ATOM 707 C CA . ILE A 1 87 ? 7.773 -14.055 0.742 1.00 82.50 87 ILE A CA 1
ATOM 708 C C . ILE A 1 87 ? 7.703 -14.860 -0.563 1.00 82.50 87 ILE A C 1
ATOM 710 O O . ILE A 1 87 ? 8.328 -15.918 -0.668 1.00 82.50 87 ILE A O 1
ATOM 714 N N . GLN A 1 88 ? 6.957 -14.376 -1.559 1.00 81.38 88 GLN A N 1
ATOM 715 C CA . GLN A 1 88 ? 6.884 -15.003 -2.879 1.00 81.38 88 GLN A CA 1
ATOM 716 C C . GLN A 1 88 ? 8.254 -15.014 -3.560 1.00 81.38 88 GLN A C 1
ATOM 718 O O . GLN A 1 88 ? 8.714 -16.082 -3.960 1.00 81.38 88 GLN A O 1
ATOM 723 N N . GLU A 1 89 ? 8.937 -13.872 -3.601 1.00 79.44 89 GLU A N 1
ATOM 724 C CA . GLU A 1 89 ? 10.275 -13.739 -4.182 1.00 79.44 89 GLU A CA 1
ATOM 725 C C . GLU A 1 89 ? 11.299 -14.624 -3.452 1.00 79.44 89 GLU A C 1
ATOM 727 O O . GLU A 1 89 ? 12.077 -15.348 -4.079 1.00 79.44 89 GLU A O 1
ATOM 732 N N . TYR A 1 90 ? 11.236 -14.680 -2.116 1.00 79.88 90 TYR A N 1
ATOM 733 C CA . TYR A 1 90 ? 12.047 -15.598 -1.316 1.00 79.88 90 TYR A CA 1
ATOM 734 C C . TYR A 1 90 ? 11.792 -17.064 -1.696 1.00 79.88 90 TYR A C 1
ATOM 736 O O . TYR A 1 90 ? 12.739 -17.823 -1.928 1.00 79.88 90 TYR A O 1
ATOM 744 N N . ARG A 1 91 ? 10.523 -17.475 -1.814 1.00 81.06 91 ARG A N 1
ATOM 745 C CA . ARG A 1 91 ? 10.145 -18.844 -2.198 1.00 81.06 91 ARG A CA 1
ATOM 746 C C . ARG A 1 91 ? 10.596 -19.186 -3.619 1.00 81.06 91 ARG A C 1
ATOM 748 O O . ARG A 1 91 ? 11.064 -20.301 -3.845 1.00 81.06 91 ARG A O 1
ATOM 755 N N . GLU A 1 92 ? 10.471 -18.261 -4.564 1.00 78.06 92 GLU A N 1
ATOM 756 C CA . GLU A 1 92 ? 10.933 -18.441 -5.945 1.00 78.06 92 GLU A CA 1
ATOM 757 C C . GLU A 1 92 ? 12.459 -18.554 -6.021 1.00 78.06 92 GLU A C 1
ATOM 759 O O . 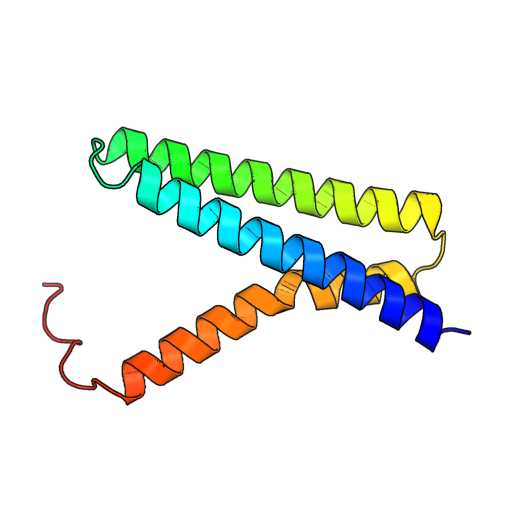GLU A 1 92 ? 12.974 -19.465 -6.675 1.00 78.06 92 GLU A O 1
ATOM 764 N N . SER A 1 93 ? 13.185 -17.726 -5.261 1.00 73.88 93 SER A N 1
ATOM 765 C CA . SER A 1 93 ? 14.649 -17.793 -5.173 1.00 73.88 93 SER A CA 1
ATOM 766 C C . SER A 1 93 ? 15.155 -19.126 -4.600 1.00 73.88 93 SER A C 1
ATOM 768 O O . SER A 1 93 ? 16.194 -19.631 -5.023 1.00 73.88 93 SER A O 1
ATOM 770 N N . LYS A 1 94 ? 14.394 -19.739 -3.679 1.00 74.38 94 LYS A N 1
ATOM 771 C CA . LYS A 1 94 ? 14.674 -21.068 -3.109 1.00 74.38 94 LYS A CA 1
ATOM 772 C C . LYS A 1 94 ? 14.333 -22.216 -4.067 1.00 74.38 94 LYS A C 1
ATOM 774 O O . LYS A 1 94 ? 14.983 -23.254 -4.002 1.00 74.38 94 LYS A O 1
ATOM 779 N N . LYS A 1 95 ? 13.330 -22.055 -4.941 1.00 67.06 95 LYS A N 1
ATOM 780 C CA . LYS A 1 95 ? 12.930 -23.074 -5.934 1.00 67.06 95 LYS A CA 1
ATOM 781 C C . LYS A 1 95 ? 13.888 -23.173 -7.125 1.00 67.06 95 LYS A C 1
ATOM 783 O O . LYS A 1 95 ? 14.044 -24.256 -7.679 1.00 67.06 95 LYS A O 1
ATOM 788 N N . HIS A 1 96 ? 14.533 -22.073 -7.514 1.00 59.81 96 HIS A N 1
ATOM 789 C CA . HIS A 1 96 ? 15.481 -22.040 -8.633 1.00 59.81 96 HIS A CA 1
ATOM 790 C C . HIS A 1 96 ? 16.832 -21.442 -8.206 1.00 59.81 96 HIS A C 1
ATOM 792 O O . HIS A 1 96 ? 17.158 -20.321 -8.606 1.00 59.81 96 HIS A O 1
ATOM 798 N N . PRO A 1 97 ? 17.655 -22.181 -7.436 1.00 58.06 97 PRO A N 1
ATOM 799 C CA . PRO A 1 97 ? 18.940 -21.678 -6.936 1.00 58.06 97 PRO A CA 1
ATOM 800 C C . PRO A 1 97 ? 19.938 -21.306 -8.053 1.00 58.06 97 PRO A C 1
ATOM 802 O O . PRO A 1 97 ? 20.862 -20.529 -7.825 1.00 58.06 97 PRO A O 1
ATOM 805 N N . TRP A 1 98 ? 19.736 -21.803 -9.277 1.00 57.72 98 TRP A N 1
ATOM 806 C CA . TRP A 1 98 ? 20.611 -21.601 -10.442 1.00 57.72 98 TRP A CA 1
ATOM 807 C C . TRP A 1 98 ? 20.347 -20.312 -11.238 1.00 57.72 98 TRP A C 1
ATOM 809 O O . TRP A 1 98 ? 21.200 -19.916 -12.027 1.00 57.72 98 TRP A O 1
ATOM 819 N N . LYS A 1 99 ? 19.218 -19.614 -11.035 1.00 53.06 99 LYS A N 1
ATOM 820 C CA . LYS A 1 99 ? 18.902 -18.368 -11.772 1.00 53.06 99 LYS A CA 1
ATOM 821 C C . LYS A 1 99 ? 19.705 -17.137 -11.308 1.00 53.06 99 LYS A C 1
ATOM 823 O O . LYS A 1 99 ? 19.515 -16.053 -11.843 1.00 53.06 99 LYS A O 1
ATOM 828 N N . LYS A 1 100 ? 20.628 -17.295 -10.349 1.00 51.78 100 LYS A N 1
ATOM 829 C CA . LYS A 1 100 ? 21.521 -16.236 -9.838 1.00 51.78 100 LYS A CA 1
ATOM 830 C C . LYS A 1 100 ? 22.850 -16.068 -10.602 1.00 51.78 100 LYS A C 1
ATOM 832 O O . LYS A 1 100 ? 23.754 -15.416 -10.092 1.00 51.78 100 LYS A O 1
ATOM 837 N N . LYS A 1 101 ? 23.000 -16.617 -11.812 1.00 44.97 101 LYS A N 1
ATOM 838 C CA . LYS A 1 101 ? 24.137 -16.299 -12.698 1.00 44.97 101 LYS A CA 1
ATOM 839 C C . LYS A 1 101 ? 23.629 -15.550 -13.926 1.00 44.97 101 LYS A C 1
ATOM 841 O O . LYS A 1 101 ? 23.087 -16.180 -14.825 1.00 44.97 101 LYS A O 1
ATOM 846 N N . GLY A 1 102 ? 23.782 -14.225 -13.953 1.00 50.16 102 GLY A N 1
ATOM 847 C CA . GLY A 1 102 ? 23.435 -13.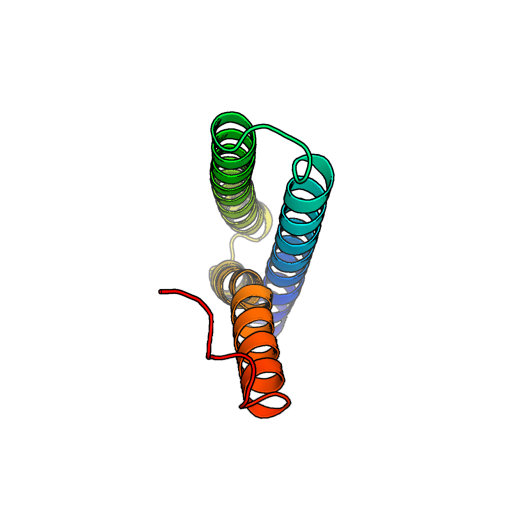454 -15.151 1.00 50.16 102 GLY A CA 1
ATOM 848 C C . GLY A 1 102 ? 23.301 -11.936 -15.032 1.00 50.16 102 GLY A C 1
ATOM 849 O O . GLY A 1 102 ? 22.726 -11.344 -15.933 1.00 50.16 102 GLY A O 1
ATOM 850 N N . SER A 1 103 ? 23.795 -11.292 -13.975 1.00 43.66 103 SER A N 1
ATOM 851 C CA . SER A 1 103 ? 24.025 -9.839 -13.994 1.00 43.66 103 SER A CA 1
ATOM 852 C C . SER A 1 103 ? 25.498 -9.579 -13.683 1.00 43.66 103 SER A C 1
ATOM 854 O O . SER A 1 103 ? 25.859 -9.304 -12.536 1.00 43.66 103 SER A O 1
ATOM 856 N N . SER A 1 104 ? 26.333 -9.809 -14.699 1.00 37.66 104 SER A N 1
ATOM 857 C CA . SER A 1 104 ? 27.606 -9.098 -14.859 1.00 37.66 104 SER A CA 1
ATOM 858 C C . SER A 1 104 ? 27.331 -7.722 -15.441 1.00 37.66 104 SER A C 1
ATOM 860 O O . SER A 1 104 ? 26.361 -7.620 -16.225 1.00 37.66 104 SER A O 1
#

pLDDT: mean 83.72, std 11.78, range [37.66, 94.5]